Protein AF-A0AAV3ZWP9-F1 (afdb_monomer_lite)

InterPro domains:
  IPR011042 Six-bladed beta-propeller, TolB-like [G3DSA:2.120.10.30] (3-106)

Secondary structure (DSSP, 8-state):
----TTSTT--HHHH--EEEEEE-TTSPEEEEETTTEEEEE-TTT--EEEEEETTS-BTTB--SEEEEEEE-TTS-EEEEEEESS--GGGHHHHHHT-----EEEE-

Foldseek 3Di:
DDDDPPPPPADCLNRWDWQDWDADPVRWIWTQTQNAGTWTARPPPRDIDHPDGQQDDDPNAGAQGFHDWDADPVRKIKIWGQDRPDHPVPVVVSVVVPDPCTDIDTD

Radius of gyration: 14.34 Å; chains: 1; bounding box: 29×36×40 Å

Organism: NCBI:txid259542

pLDDT: mean 83.18, std 15.21, range [38.56, 96.81]

Sequence (107 aa):
LKCVIFVPEASMAQCGYLTSIRIDSNGLLLVLDAYRGLFRVNPTTGATELLWQASTPVNGRVSKYLNGMAIAPDGNIYLSDSSDNFDVVNDIYIIMEGRPSGRYTRN

Structure (mmCIF, N/CA/C/O backbone):
data_AF-A0AAV3ZWP9-F1
#
_entry.id   AF-A0AAV3ZWP9-F1
#
loop_
_atom_site.group_PDB
_atom_site.id
_atom_site.type_symbol
_atom_site.label_atom_id
_atom_site.label_alt_id
_atom_site.label_comp_id
_atom_site.label_asym_id
_atom_site.label_entity_id
_atom_site.label_seq_id
_atom_site.pdbx_PDB_ins_code
_atom_site.Cartn_x
_atom_site.Cartn_y
_atom_site.Cartn_z
_atom_site.occupancy
_atom_site.B_iso_or_equiv
_atom_site.auth_seq_id
_atom_site.auth_comp_id
_atom_site.auth_asym_id
_atom_site.auth_atom_id
_atom_site.pdbx_PDB_model_num
ATOM 1 N N . LEU A 1 1 ? 2.189 8.537 10.310 1.00 53.19 1 LEU A N 1
ATOM 2 C CA . LEU A 1 1 ? 1.440 9.374 9.336 1.00 53.19 1 LEU A CA 1
ATOM 3 C C . LEU A 1 1 ? 1.513 10.890 9.604 1.00 53.19 1 LEU A C 1
ATOM 5 O O . LEU A 1 1 ? 0.821 11.642 8.936 1.00 53.19 1 LEU A O 1
ATOM 9 N N . LYS A 1 2 ? 2.365 11.390 10.515 1.00 51.66 2 LYS A N 1
ATOM 10 C CA . LYS A 1 2 ? 2.587 12.838 10.679 1.00 51.66 2 LYS A CA 1
ATOM 11 C C . LYS A 1 2 ? 3.786 13.263 9.834 1.00 51.66 2 LYS A C 1
ATOM 13 O O . LYS A 1 2 ? 4.915 13.148 10.292 1.00 51.66 2 LYS A O 1
ATOM 18 N N . CYS A 1 3 ? 3.551 13.689 8.601 1.00 58.59 3 CYS A N 1
ATOM 19 C CA . CYS A 1 3 ? 4.564 14.371 7.805 1.00 58.59 3 CYS A CA 1
ATOM 20 C C . CYS A 1 3 ? 3.882 15.478 7.011 1.00 58.59 3 CYS A C 1
ATOM 22 O O . CYS A 1 3 ? 2.853 15.243 6.382 1.00 58.59 3 CYS A O 1
ATOM 24 N N . VAL A 1 4 ? 4.416 16.691 7.107 1.00 51.66 4 VAL A N 1
ATOM 25 C CA . VAL A 1 4 ? 3.892 17.869 6.419 1.00 51.66 4 VAL A CA 1
ATOM 26 C C . VAL A 1 4 ? 4.857 18.166 5.277 1.00 51.66 4 VAL A C 1
ATOM 28 O O . VAL A 1 4 ? 6.022 18.455 5.524 1.00 51.66 4 VAL A O 1
ATOM 31 N N . ILE A 1 5 ? 4.376 18.090 4.034 1.00 51.59 5 ILE A N 1
ATOM 32 C CA . ILE A 1 5 ? 5.185 18.254 2.805 1.00 51.59 5 ILE A CA 1
ATOM 33 C C . ILE A 1 5 ? 5.718 19.700 2.644 1.00 51.59 5 ILE A C 1
ATOM 35 O O . ILE A 1 5 ? 6.560 19.971 1.800 1.00 51.59 5 ILE A O 1
ATOM 39 N N . PHE A 1 6 ? 5.305 20.637 3.506 1.00 48.66 6 PHE A N 1
ATOM 40 C CA . PHE A 1 6 ? 5.857 21.999 3.561 1.00 48.66 6 PHE A CA 1
ATOM 41 C C . PHE A 1 6 ? 7.247 22.100 4.214 1.00 48.66 6 PHE A C 1
ATOM 43 O O . PHE A 1 6 ? 7.774 23.204 4.342 1.00 48.66 6 PHE A O 1
ATOM 50 N N . VAL A 1 7 ? 7.854 20.986 4.637 1.00 56.59 7 VAL A N 1
ATOM 51 C CA . VAL A 1 7 ? 9.261 20.980 5.057 1.00 56.59 7 VAL A CA 1
ATOM 52 C C . VAL A 1 7 ? 10.134 20.923 3.794 1.00 56.59 7 VAL A C 1
ATOM 54 O O . VAL A 1 7 ? 10.040 19.937 3.066 1.00 56.59 7 VAL A O 1
ATOM 57 N N . PRO A 1 8 ? 10.991 21.928 3.523 1.00 58.25 8 PRO A N 1
ATOM 58 C CA . PRO A 1 8 ? 11.731 22.053 2.258 1.00 58.25 8 PRO A CA 1
ATOM 59 C C . PRO A 1 8 ? 12.709 20.901 1.956 1.00 58.25 8 PRO A C 1
ATOM 61 O O . PRO A 1 8 ? 13.193 20.797 0.834 1.00 58.25 8 PRO A O 1
ATOM 64 N N . GLU A 1 9 ? 12.970 20.018 2.922 1.00 60.62 9 GLU A N 1
ATOM 65 C CA . GLU A 1 9 ? 13.822 18.828 2.770 1.00 60.62 9 GLU A CA 1
ATOM 66 C C . GLU A 1 9 ? 13.037 17.502 2.725 1.00 60.62 9 GLU A C 1
ATOM 68 O O . GLU A 1 9 ? 13.629 16.440 2.539 1.00 60.62 9 GLU A O 1
ATOM 73 N N . ALA A 1 10 ? 11.711 17.518 2.903 1.00 64.62 10 ALA A N 1
ATOM 74 C CA . ALA A 1 10 ? 10.927 16.292 3.014 1.00 64.62 10 ALA A CA 1
ATOM 75 C C . ALA A 1 10 ? 10.464 15.777 1.642 1.00 64.62 10 ALA A C 1
ATOM 77 O O . ALA A 1 10 ? 9.609 16.370 0.986 1.00 64.62 10 ALA A O 1
ATOM 78 N N . SER A 1 11 ? 10.998 14.627 1.224 1.00 75.88 11 SER A N 1
ATOM 79 C CA . SER A 1 11 ? 10.565 13.940 -0.001 1.00 75.88 11 SER A CA 1
ATOM 80 C C . SER A 1 11 ? 9.308 13.089 0.220 1.00 75.88 11 SER A C 1
ATOM 82 O O . SER A 1 11 ? 9.015 12.660 1.339 1.00 75.88 11 SER A O 1
ATOM 84 N N . MET A 1 12 ? 8.580 12.764 -0.854 1.00 77.88 12 MET A N 1
ATOM 85 C CA . MET A 1 12 ? 7.423 11.856 -0.786 1.00 77.88 12 MET A CA 1
ATOM 86 C C . MET A 1 12 ? 7.811 10.468 -0.260 1.00 77.88 12 MET A C 1
ATOM 88 O O . MET A 1 12 ? 7.068 9.886 0.523 1.00 77.88 12 MET A O 1
ATOM 92 N N . ALA A 1 13 ? 9.012 9.981 -0.583 1.00 78.44 13 ALA A N 1
ATOM 93 C CA . ALA A 1 13 ? 9.548 8.747 -0.010 1.00 78.44 13 ALA A CA 1
ATOM 94 C C . ALA A 1 13 ? 9.724 8.839 1.517 1.00 78.44 13 ALA A C 1
ATOM 96 O O . ALA A 1 13 ? 9.479 7.880 2.250 1.00 78.44 13 ALA A O 1
ATOM 97 N N . GLN A 1 14 ? 10.116 10.013 2.015 1.00 82.25 14 GLN A N 1
ATOM 98 C CA . GLN A 1 14 ? 10.362 10.242 3.434 1.00 82.25 14 GLN A CA 1
ATOM 99 C C . GLN A 1 14 ? 9.083 10.527 4.216 1.00 82.25 14 GLN A C 1
ATOM 101 O O . GLN A 1 14 ? 8.986 10.105 5.365 1.00 82.25 14 GLN A O 1
ATOM 106 N N . CYS A 1 15 ? 8.098 11.195 3.614 1.00 83.94 15 CYS A N 1
ATOM 107 C CA . CYS A 1 15 ? 6.808 11.490 4.234 1.00 83.94 15 CYS A CA 1
ATOM 108 C C . CYS A 1 15 ? 5.770 10.378 4.075 1.00 83.94 15 CYS A C 1
ATOM 110 O O . CYS A 1 15 ? 4.908 10.228 4.952 1.00 83.94 15 CYS A O 1
ATOM 112 N N . GLY A 1 16 ? 5.899 9.569 3.029 1.00 86.81 16 GLY A N 1
ATOM 113 C CA . GLY A 1 16 ? 4.871 8.653 2.567 1.00 86.81 16 GLY A CA 1
ATOM 114 C C . GLY A 1 16 ? 3.976 9.281 1.499 1.00 86.81 16 GLY A C 1
ATOM 115 O O . GLY A 1 16 ? 3.849 10.505 1.406 1.00 86.81 16 GLY A O 1
ATOM 116 N N . TYR A 1 17 ? 3.340 8.428 0.703 1.00 90.62 17 TYR A N 1
ATOM 117 C CA . TYR A 1 17 ? 2.368 8.826 -0.311 1.00 90.62 17 TYR A CA 1
ATOM 118 C C . TYR A 1 17 ? 1.185 7.863 -0.293 1.00 90.62 17 TYR A C 1
ATOM 120 O O . TYR A 1 17 ? 1.324 6.692 -0.643 1.00 90.62 17 TYR A O 1
ATOM 128 N N . LEU A 1 18 ? 0.030 8.362 0.150 1.00 92.38 18 LEU A N 1
ATOM 129 C CA . LEU A 1 18 ? -1.209 7.594 0.211 1.00 92.38 18 LEU A CA 1
ATOM 130 C C . LEU A 1 18 ? -1.708 7.302 -1.204 1.00 92.38 18 LEU A C 1
ATOM 132 O O . LEU A 1 18 ? -2.035 8.234 -1.936 1.00 92.38 18 LEU A O 1
ATOM 136 N N . THR A 1 19 ? -1.844 6.024 -1.545 1.00 93.50 19 THR A N 1
ATOM 137 C CA . THR A 1 19 ? -2.374 5.603 -2.849 1.00 93.50 19 THR A CA 1
ATOM 138 C C . THR A 1 19 ? -3.739 4.941 -2.755 1.00 93.50 19 THR A C 1
ATOM 140 O O . THR A 1 19 ? -4.568 5.099 -3.648 1.00 93.50 19 THR A O 1
ATOM 143 N N . SER A 1 20 ? -4.035 4.251 -1.650 1.00 94.75 20 SER A N 1
ATOM 144 C CA . SER A 1 20 ? -5.344 3.629 -1.446 1.00 94.75 20 SER A CA 1
ATOM 145 C C . SER A 1 20 ? -5.749 3.592 0.023 1.00 94.75 20 SER A C 1
ATOM 147 O O . SER A 1 20 ? -4.913 3.453 0.914 1.00 94.75 20 SER A O 1
ATOM 149 N N . ILE A 1 21 ? -7.056 3.681 0.273 1.00 95.94 21 ILE A N 1
ATOM 150 C CA . ILE A 1 21 ? -7.664 3.519 1.595 1.00 95.94 21 ILE A CA 1
ATOM 151 C C . ILE A 1 21 ? -8.941 2.680 1.499 1.00 95.94 21 ILE A C 1
ATOM 153 O O . ILE A 1 21 ? -9.749 2.873 0.587 1.00 95.94 21 ILE A O 1
ATOM 157 N N . ARG A 1 22 ? -9.128 1.732 2.419 1.00 95.38 22 ARG A N 1
ATOM 158 C CA . ARG A 1 22 ? -10.330 0.889 2.540 1.00 95.38 22 ARG A CA 1
ATOM 159 C C . ARG A 1 22 ? -10.693 0.697 4.009 1.00 95.38 22 ARG A C 1
ATOM 161 O O . ARG A 1 22 ? -9.852 0.894 4.876 1.00 95.38 22 ARG A O 1
ATOM 168 N N . ILE A 1 23 ? -11.930 0.299 4.278 1.00 94.25 23 ILE A N 1
ATOM 169 C CA . ILE A 1 23 ? -12.380 -0.095 5.617 1.00 94.25 23 ILE A CA 1
ATOM 170 C C . ILE A 1 23 ? -12.391 -1.625 5.666 1.00 94.25 23 ILE A C 1
ATOM 172 O O . ILE A 1 23 ? -12.893 -2.257 4.735 1.00 94.25 23 ILE A O 1
ATOM 176 N N . ASP A 1 24 ? -11.800 -2.213 6.705 1.00 89.75 24 ASP A N 1
ATOM 177 C CA . ASP A 1 24 ? -11.867 -3.654 6.951 1.00 89.75 24 ASP A CA 1
ATOM 178 C C . ASP A 1 24 ? -13.168 -4.054 7.669 1.00 89.75 24 ASP A C 1
ATOM 180 O O . ASP A 1 24 ? -13.966 -3.212 8.085 1.00 89.75 24 ASP A O 1
ATOM 184 N N . SER A 1 25 ? -13.407 -5.357 7.821 1.00 89.75 25 SER A N 1
ATOM 185 C CA . SER A 1 25 ? -14.621 -5.872 8.469 1.00 89.75 25 SER A CA 1
ATOM 186 C C . SER A 1 25 ? -14.767 -5.473 9.943 1.00 89.75 25 SER A C 1
ATOM 188 O O . SER A 1 25 ? -15.871 -5.548 10.478 1.00 89.75 25 SER A O 1
ATOM 190 N N . ASN A 1 26 ? -13.690 -5.024 10.593 1.00 90.88 26 ASN A N 1
ATOM 191 C CA . ASN A 1 26 ? -13.686 -4.560 11.980 1.00 90.88 26 ASN A CA 1
ATOM 192 C C . ASN A 1 26 ? -13.873 -3.036 12.087 1.00 90.88 26 ASN A C 1
ATOM 194 O O . ASN A 1 26 ? -13.815 -2.486 13.188 1.00 90.88 26 ASN A O 1
ATOM 198 N N . GLY A 1 27 ? -14.078 -2.338 10.964 1.00 92.50 27 GLY A N 1
ATOM 199 C CA . GLY A 1 27 ? -14.219 -0.882 10.925 1.00 92.50 27 GLY A CA 1
ATOM 200 C C . GLY A 1 27 ? -12.893 -0.124 11.040 1.00 92.50 27 GLY A C 1
ATOM 201 O O . GLY A 1 27 ? -12.902 1.090 11.253 1.00 92.50 27 GLY A O 1
ATOM 202 N N . LEU A 1 28 ? -11.752 -0.809 10.909 1.00 95.69 28 LEU A N 1
ATOM 203 C CA . LEU A 1 28 ? -10.432 -0.182 10.881 1.00 95.69 28 LEU A CA 1
ATOM 204 C C . LEU A 1 28 ? -10.066 0.205 9.445 1.00 95.69 28 LEU A C 1
ATOM 206 O O . LEU A 1 28 ? -10.583 -0.342 8.472 1.00 95.69 28 LEU A O 1
ATOM 210 N N . LEU A 1 29 ? -9.169 1.175 9.301 1.00 96.38 29 LEU A N 1
ATOM 211 C CA . LEU A 1 29 ? -8.714 1.648 7.999 1.00 96.38 29 LEU A CA 1
ATOM 212 C C . LEU A 1 29 ? -7.521 0.820 7.534 1.00 96.38 29 LEU A C 1
ATOM 214 O O . LEU A 1 29 ? -6.503 0.764 8.214 1.00 96.38 29 LEU A O 1
ATOM 218 N N . LEU A 1 30 ? -7.607 0.240 6.347 1.00 96.81 30 LEU A N 1
ATOM 219 C CA . LEU A 1 30 ? -6.462 -0.278 5.613 1.00 96.81 30 LEU A CA 1
ATOM 220 C C . LEU A 1 30 ? -5.932 0.826 4.704 1.00 96.81 30 LEU A C 1
ATOM 222 O O . LEU A 1 30 ? -6.658 1.343 3.856 1.00 96.81 30 LEU A O 1
ATOM 226 N N . VAL A 1 31 ? -4.675 1.197 4.902 1.00 96.56 31 VAL A N 1
ATOM 227 C CA . VAL A 1 31 ? -4.027 2.359 4.295 1.00 96.56 31 VAL A CA 1
ATOM 228 C C . VAL A 1 31 ? -2.801 1.886 3.526 1.00 96.56 31 VAL A C 1
ATOM 230 O O . VAL A 1 31 ? -1.865 1.363 4.126 1.00 96.56 31 VAL A O 1
ATOM 233 N N . LEU A 1 32 ? -2.803 2.072 2.209 1.00 96.38 32 LEU A N 1
ATOM 234 C CA . LEU A 1 32 ? -1.673 1.750 1.346 1.00 96.38 32 LEU A CA 1
ATOM 235 C C . LEU A 1 32 ? -0.839 3.003 1.084 1.00 96.38 32 LEU A C 1
ATOM 237 O O . LEU A 1 32 ? -1.337 4.001 0.558 1.00 96.38 32 LEU A O 1
ATOM 241 N N . ASP A 1 33 ? 0.435 2.917 1.436 1.00 94.69 33 ASP A N 1
ATOM 242 C CA . ASP A 1 33 ? 1.454 3.913 1.150 1.00 94.69 33 ASP A CA 1
ATOM 243 C C . ASP A 1 33 ? 2.408 3.381 0.074 1.00 94.69 33 ASP A C 1
ATOM 245 O O . ASP A 1 33 ? 2.957 2.285 0.227 1.00 94.69 33 ASP A O 1
ATOM 249 N N . ALA A 1 34 ? 2.634 4.160 -0.986 1.00 92.38 34 ALA A N 1
ATOM 250 C CA . ALA A 1 34 ? 3.467 3.768 -2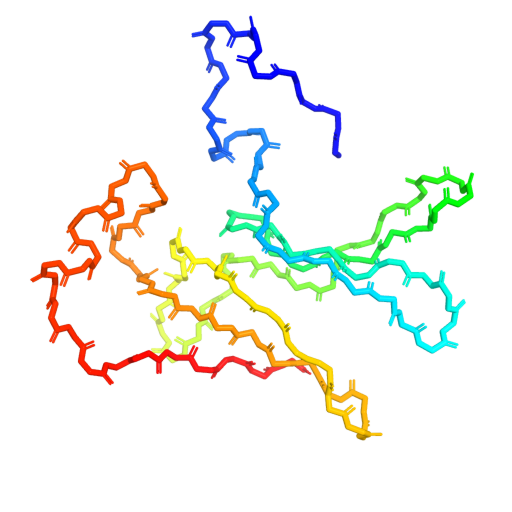.125 1.00 92.38 34 ALA A CA 1
ATOM 251 C C . ALA A 1 34 ? 4.882 3.318 -1.736 1.00 92.38 34 ALA A C 1
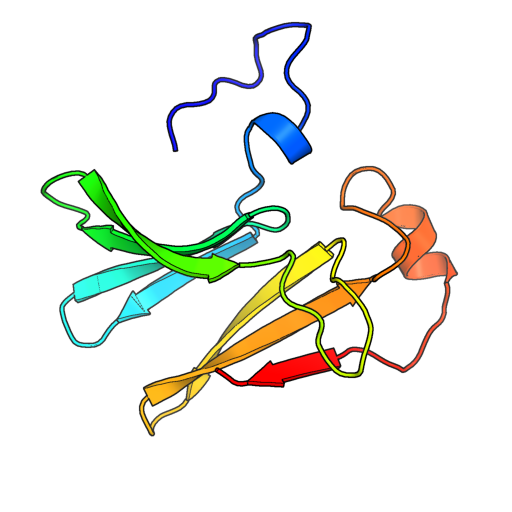ATOM 253 O O . ALA A 1 34 ? 5.442 2.440 -2.391 1.00 92.38 34 ALA A O 1
ATOM 254 N N . TYR A 1 35 ? 5.449 3.920 -0.687 1.00 91.44 35 TYR A N 1
ATOM 255 C CA . TYR A 1 35 ? 6.845 3.749 -0.286 1.00 91.44 35 TYR A CA 1
ATOM 256 C C . TYR A 1 35 ? 7.009 2.909 0.975 1.00 91.44 35 TYR A C 1
ATOM 258 O O . TYR A 1 35 ? 8.076 2.344 1.210 1.00 91.44 35 TYR A O 1
ATOM 266 N N . ARG A 1 36 ? 5.980 2.862 1.822 1.00 93.12 36 ARG A N 1
ATOM 267 C CA . ARG A 1 36 ? 6.058 2.229 3.144 1.00 93.12 36 ARG A CA 1
ATOM 268 C C . ARG A 1 36 ? 5.271 0.928 3.239 1.00 93.12 36 ARG A C 1
ATOM 270 O O . ARG A 1 36 ? 5.629 0.082 4.054 1.00 93.12 36 ARG A O 1
ATOM 277 N N . GLY A 1 37 ? 4.268 0.731 2.386 1.00 94.31 37 GLY A N 1
ATOM 278 C CA . GLY A 1 37 ? 3.475 -0.493 2.331 1.00 94.31 37 GLY A CA 1
ATOM 279 C C . GLY A 1 37 ? 2.090 -0.342 2.953 1.00 94.31 37 GLY A C 1
ATOM 280 O O . GLY A 1 37 ? 1.496 0.735 2.934 1.00 94.31 37 GLY A O 1
ATOM 281 N N . LEU A 1 38 ? 1.549 -1.448 3.456 1.00 96.31 38 LEU A N 1
ATOM 282 C CA . LEU A 1 38 ? 0.175 -1.548 3.931 1.00 96.31 38 LEU A CA 1
ATOM 283 C C . LEU A 1 38 ? 0.106 -1.413 5.450 1.00 96.31 38 LEU A C 1
ATOM 285 O O . LEU A 1 38 ? 0.723 -2.184 6.185 1.00 96.31 38 LEU A O 1
ATOM 289 N N . PHE A 1 39 ? -0.727 -0.491 5.911 1.00 96.62 39 PHE A N 1
ATOM 290 C CA . PHE A 1 39 ? -1.002 -0.252 7.318 1.00 96.62 39 PHE A CA 1
ATOM 291 C C . PHE A 1 39 ? -2.457 -0.548 7.654 1.00 96.62 39 PHE A C 1
ATOM 293 O O . PHE A 1 39 ? -3.350 -0.343 6.835 1.00 96.62 39 PHE A O 1
ATOM 300 N N . ARG A 1 40 ? -2.697 -0.940 8.901 1.00 96.12 40 ARG A N 1
ATOM 301 C CA . ARG A 1 40 ? -4.000 -0.878 9.552 1.00 96.12 40 ARG A CA 1
ATOM 302 C C . ARG A 1 40 ? -4.003 0.290 10.529 1.00 96.12 40 ARG A C 1
ATOM 304 O O . ARG A 1 40 ? -3.070 0.456 11.308 1.00 96.12 40 ARG A O 1
ATOM 311 N N . VAL A 1 41 ? -5.035 1.118 10.486 1.00 96.56 41 VAL A N 1
ATOM 312 C CA . VAL A 1 41 ? -5.144 2.340 11.279 1.00 96.56 41 VAL A CA 1
ATOM 313 C C . VAL A 1 41 ? -6.491 2.371 11.979 1.00 96.56 41 VAL A C 1
ATOM 315 O O . VAL A 1 41 ? -7.537 2.232 11.351 1.00 96.56 41 VAL A O 1
ATOM 318 N N . ASN A 1 42 ? -6.475 2.582 13.290 1.00 95.94 42 ASN A N 1
ATOM 319 C CA . ASN A 1 42 ? -7.685 2.839 14.051 1.00 95.94 42 ASN A CA 1
ATOM 320 C C . ASN A 1 42 ? -8.107 4.305 13.850 1.00 95.94 42 ASN A C 1
ATOM 322 O O . ASN A 1 42 ? -7.362 5.199 14.260 1.00 95.94 42 ASN A O 1
ATOM 326 N N . PRO A 1 43 ? -9.278 4.582 13.246 1.00 92.50 43 PRO A N 1
ATOM 327 C CA . PRO A 1 43 ? -9.701 5.952 12.957 1.00 92.50 43 PRO A CA 1
ATOM 328 C C . PRO A 1 43 ? -10.023 6.766 14.219 1.00 92.50 43 PRO A C 1
ATOM 330 O O . PRO A 1 43 ? -9.943 7.990 14.185 1.00 92.50 43 PRO A O 1
ATOM 333 N N . THR A 1 44 ? -10.357 6.106 15.331 1.00 94.62 44 THR A N 1
ATOM 334 C CA . THR A 1 44 ? -10.722 6.757 16.597 1.00 94.62 44 THR A CA 1
ATOM 335 C C . THR A 1 44 ? -9.492 7.111 17.426 1.00 94.62 44 THR A C 1
ATOM 337 O O . THR A 1 44 ? -9.400 8.210 17.963 1.00 94.62 44 THR A O 1
ATOM 340 N N . THR A 1 45 ? -8.540 6.183 17.553 1.00 95.44 45 THR A N 1
ATOM 341 C CA . THR A 1 45 ? -7.356 6.367 18.413 1.00 95.44 45 THR A CA 1
ATOM 342 C C . THR A 1 45 ? -6.128 6.858 17.651 1.00 95.44 45 THR A C 1
ATOM 344 O O . THR A 1 45 ? -5.168 7.321 18.263 1.00 95.44 45 THR A O 1
ATOM 347 N N . GLY A 1 46 ? -6.124 6.730 16.323 1.00 91.94 46 GLY A N 1
ATOM 348 C CA . GLY A 1 46 ? -4.952 6.975 15.487 1.00 91.94 46 GLY A CA 1
ATOM 349 C C . GLY A 1 46 ? -3.859 5.910 15.621 1.00 91.94 46 GLY A C 1
ATOM 350 O O . GLY A 1 46 ? -2.771 6.106 15.082 1.00 91.94 46 GLY A O 1
ATOM 351 N N . ALA A 1 47 ? -4.113 4.801 16.329 1.00 94.88 47 ALA A N 1
ATOM 352 C CA . ALA A 1 47 ? -3.161 3.699 16.438 1.00 94.88 47 ALA A CA 1
ATOM 353 C C . ALA A 1 47 ? -2.898 3.085 15.057 1.00 94.88 47 ALA A C 1
ATOM 355 O O . ALA A 1 47 ? -3.839 2.813 14.312 1.00 94.88 47 ALA A O 1
ATOM 356 N N . THR A 1 48 ? -1.626 2.867 14.724 1.00 94.50 48 THR A N 1
ATOM 357 C CA . THR A 1 48 ? -1.199 2.360 13.415 1.00 94.50 48 THR A CA 1
ATOM 358 C C . THR A 1 48 ? -0.385 1.083 13.561 1.00 94.50 48 THR A C 1
ATOM 360 O O . THR A 1 48 ? 0.598 1.064 14.298 1.00 94.50 48 THR A O 1
ATOM 363 N N . GLU A 1 49 ? -0.745 0.060 12.800 1.00 95.81 49 GLU A N 1
ATOM 364 C CA . GLU A 1 49 ? -0.062 -1.224 12.685 1.00 95.81 49 GLU A CA 1
ATO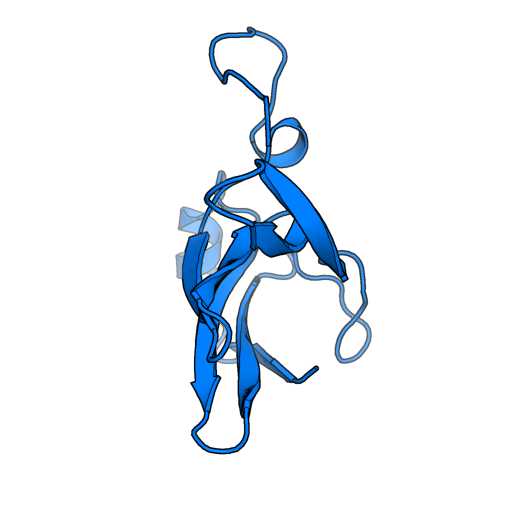M 365 C C . GLU A 1 49 ? 0.426 -1.397 11.241 1.00 95.81 49 GLU A C 1
ATOM 367 O O . GLU A 1 49 ? -0.302 -1.101 10.297 1.00 95.81 49 GLU A O 1
ATOM 372 N N . LEU A 1 50 ? 1.660 -1.860 11.049 1.00 95.50 50 LEU A N 1
ATOM 373 C CA . LEU A 1 50 ? 2.204 -2.178 9.728 1.00 95.50 50 LEU A CA 1
ATOM 374 C C . LEU A 1 50 ? 1.915 -3.648 9.414 1.00 95.50 50 LEU A C 1
ATOM 376 O O . LEU A 1 50 ? 2.431 -4.526 10.098 1.00 95.50 50 LEU A O 1
ATOM 380 N N . LEU A 1 51 ? 1.111 -3.907 8.383 1.00 95.19 51 LEU A N 1
ATOM 381 C CA . LEU A 1 51 ? 0.734 -5.262 7.970 1.00 95.19 51 LEU A CA 1
ATOM 382 C C . LEU A 1 51 ? 1.681 -5.838 6.917 1.00 95.19 51 LEU A C 1
ATOM 384 O O . LEU A 1 51 ? 1.900 -7.046 6.876 1.00 95.19 51 LEU A O 1
ATOM 388 N N . TRP A 1 52 ? 2.211 -4.985 6.038 1.00 94.81 52 TRP A N 1
ATOM 389 C CA . TRP A 1 52 ? 3.110 -5.408 4.967 1.00 94.81 52 TRP A CA 1
ATOM 390 C C . TRP A 1 52 ? 4.051 -4.277 4.554 1.00 94.81 52 TRP A C 1
ATOM 392 O O . TRP A 1 52 ? 3.609 -3.141 4.397 1.00 94.81 52 TRP A O 1
ATOM 402 N N . GLN A 1 53 ? 5.338 -4.577 4.367 1.00 94.88 53 GLN A N 1
ATOM 403 C CA . GLN A 1 53 ? 6.359 -3.583 4.025 1.00 94.88 53 GLN A CA 1
ATOM 404 C C . GLN A 1 53 ? 6.571 -3.501 2.515 1.00 94.88 53 GLN A C 1
ATOM 406 O O . GLN A 1 53 ? 6.805 -4.516 1.870 1.00 94.88 53 GLN A O 1
ATOM 411 N N . ALA A 1 54 ? 6.609 -2.287 1.957 1.00 92.12 54 ALA A N 1
ATOM 412 C CA . ALA A 1 54 ? 6.907 -2.093 0.531 1.00 92.12 54 ALA A CA 1
ATOM 413 C C . ALA A 1 54 ? 8.298 -2.613 0.116 1.00 92.12 54 ALA A C 1
ATOM 415 O O . ALA A 1 54 ? 8.512 -2.968 -1.041 1.00 92.12 54 ALA A O 1
ATOM 416 N N . SER A 1 55 ? 9.239 -2.683 1.065 1.00 93.12 55 SER A N 1
ATOM 417 C CA . SER A 1 55 ? 10.580 -3.238 0.865 1.00 93.12 55 SER A CA 1
ATOM 418 C C . SER A 1 55 ? 10.602 -4.766 0.749 1.00 93.12 55 SER A C 1
ATOM 420 O O . SER A 1 55 ? 11.637 -5.321 0.380 1.00 93.12 55 SER A O 1
ATOM 422 N N . THR A 1 56 ? 9.499 -5.457 1.061 1.00 93.50 56 THR A N 1
ATOM 423 C CA . THR A 1 56 ? 9.402 -6.912 0.946 1.00 93.50 56 THR A CA 1
ATOM 424 C C . THR A 1 56 ? 9.448 -7.321 -0.531 1.00 93.50 56 THR A C 1
ATOM 426 O O . THR A 1 56 ? 8.558 -6.943 -1.296 1.00 93.50 56 THR A O 1
ATOM 429 N N . PRO A 1 57 ? 10.456 -8.106 -0.965 1.00 91.94 57 PRO A N 1
ATOM 430 C CA . PRO A 1 57 ? 10.558 -8.504 -2.360 1.00 91.94 57 PRO A CA 1
ATOM 431 C C . PRO A 1 57 ? 9.428 -9.451 -2.767 1.00 91.94 57 PRO A C 1
ATOM 433 O O . PRO A 1 57 ? 9.170 -10.446 -2.090 1.00 91.94 57 PRO A O 1
ATOM 436 N N . VAL A 1 58 ? 8.824 -9.205 -3.928 1.00 88.62 58 VAL A N 1
ATOM 437 C CA . VAL A 1 58 ? 7.874 -10.120 -4.572 1.00 88.62 58 VAL A CA 1
ATOM 438 C C . VAL A 1 58 ? 8.463 -10.578 -5.896 1.00 88.62 58 VAL A C 1
ATOM 440 O O . VAL A 1 58 ? 8.848 -9.767 -6.738 1.00 88.62 58 VAL A O 1
ATOM 443 N N . ASN A 1 59 ? 8.589 -11.897 -6.066 1.00 88.38 59 ASN A N 1
ATOM 444 C CA . ASN A 1 59 ? 9.301 -12.510 -7.194 1.00 88.38 59 ASN A CA 1
ATOM 445 C C . ASN A 1 59 ? 10.725 -11.945 -7.375 1.00 88.38 59 ASN A C 1
ATOM 447 O O . ASN A 1 59 ? 11.172 -11.677 -8.489 1.00 88.38 59 ASN A O 1
ATOM 451 N N . GLY A 1 60 ? 11.425 -11.729 -6.254 1.00 91.50 60 GLY A N 1
ATOM 452 C CA . GLY A 1 60 ? 12.809 -11.252 -6.227 1.00 91.50 60 GLY A CA 1
ATOM 453 C C . GLY A 1 60 ? 12.992 -9.756 -6.489 1.00 91.50 60 GLY A C 1
ATOM 454 O O . GLY A 1 60 ? 14.126 -9.322 -6.668 1.00 91.50 60 GLY A O 1
ATOM 455 N N . ARG A 1 61 ? 11.917 -8.957 -6.521 1.00 89.94 61 ARG A N 1
ATOM 456 C CA . ARG A 1 61 ? 12.009 -7.516 -6.790 1.00 89.94 61 ARG A CA 1
ATOM 457 C C . ARG A 1 61 ? 11.244 -6.691 -5.767 1.00 89.94 61 ARG A C 1
ATOM 459 O O . ARG A 1 61 ? 10.192 -7.109 -5.295 1.00 89.94 61 ARG A O 1
ATOM 466 N N . VAL A 1 62 ? 11.786 -5.522 -5.447 1.00 92.12 62 VAL A N 1
ATOM 467 C CA . VAL A 1 62 ? 11.208 -4.579 -4.486 1.00 92.12 62 VAL A CA 1
ATOM 468 C C . VAL A 1 62 ? 10.385 -3.542 -5.241 1.00 92.12 62 VAL A C 1
ATOM 470 O O . VAL A 1 62 ? 10.885 -2.942 -6.190 1.00 92.12 62 VAL A O 1
ATOM 473 N N . SER A 1 63 ? 9.147 -3.327 -4.804 1.00 90.69 63 SER A N 1
ATOM 474 C CA . SER A 1 63 ? 8.261 -2.318 -5.385 1.00 90.69 63 SER A CA 1
ATOM 475 C C . SER A 1 63 ? 8.808 -0.909 -5.140 1.00 90.69 63 SER A C 1
ATOM 477 O O . SER A 1 63 ? 9.257 -0.581 -4.039 1.00 90.69 63 SER A O 1
ATOM 479 N N . LYS A 1 64 ? 8.726 -0.052 -6.157 1.00 90.38 64 LYS A N 1
ATOM 480 C CA . LYS A 1 64 ? 8.974 1.395 -6.065 1.00 90.38 64 LYS A CA 1
ATOM 481 C C . LYS A 1 64 ? 7.684 2.206 -6.097 1.00 90.38 64 LYS A C 1
ATOM 483 O O . LYS A 1 64 ? 7.700 3.350 -5.647 1.00 90.38 64 LYS A O 1
ATOM 488 N N . TYR A 1 65 ? 6.580 1.616 -6.560 1.00 90.88 65 TYR A N 1
ATOM 489 C CA . TYR A 1 65 ? 5.294 2.296 -6.604 1.00 90.88 65 TYR A CA 1
ATOM 490 C C . TYR A 1 65 ? 4.100 1.347 -6.424 1.00 90.88 65 TYR A C 1
ATOM 492 O O . TYR A 1 65 ? 3.532 0.828 -7.387 1.00 90.88 65 TYR A O 1
ATOM 500 N N . LEU A 1 66 ? 3.659 1.184 -5.171 1.00 91.25 66 LEU A N 1
ATOM 501 C CA . LEU A 1 66 ? 2.385 0.524 -4.866 1.00 91.25 66 LEU A CA 1
ATOM 502 C C . LEU A 1 66 ? 1.229 1.483 -5.143 1.00 91.25 66 LEU A C 1
ATOM 504 O O . LEU A 1 66 ? 1.086 2.508 -4.477 1.00 91.25 66 LEU A O 1
ATOM 508 N N . ASN A 1 67 ? 0.384 1.137 -6.103 1.00 90.69 67 ASN A N 1
ATOM 509 C CA . ASN A 1 67 ? -0.600 2.058 -6.660 1.00 90.69 67 ASN A CA 1
ATOM 510 C C . ASN A 1 67 ? -2.016 1.856 -6.110 1.00 90.69 67 ASN A C 1
ATOM 512 O O . ASN A 1 67 ? -2.771 2.810 -5.968 1.00 90.69 67 ASN A O 1
ATOM 516 N N . GLY A 1 68 ? -2.390 0.623 -5.782 1.00 91.69 68 GLY A N 1
ATOM 517 C CA . GLY A 1 68 ? -3.785 0.294 -5.529 1.00 91.69 68 GLY A CA 1
ATOM 518 C C . GLY A 1 68 ? -3.957 -0.925 -4.646 1.00 91.69 68 GLY A C 1
ATOM 519 O O . GLY A 1 68 ? -3.047 -1.734 -4.477 1.00 91.69 68 GLY A O 1
ATOM 520 N N . MET A 1 69 ? -5.153 -1.036 -4.068 1.00 94.75 69 MET A N 1
ATOM 521 C CA . MET A 1 69 ? -5.537 -2.143 -3.197 1.00 94.75 69 MET A CA 1
ATOM 522 C C . MET A 1 69 ? -7.005 -2.524 -3.394 1.00 94.75 69 MET A C 1
ATOM 524 O O . MET A 1 69 ? -7.874 -1.649 -3.498 1.00 94.75 69 MET A O 1
ATOM 528 N N . ALA A 1 70 ? -7.275 -3.828 -3.358 1.00 93.44 70 ALA A N 1
ATOM 529 C CA . ALA A 1 70 ? -8.605 -4.417 -3.294 1.00 93.44 70 ALA A CA 1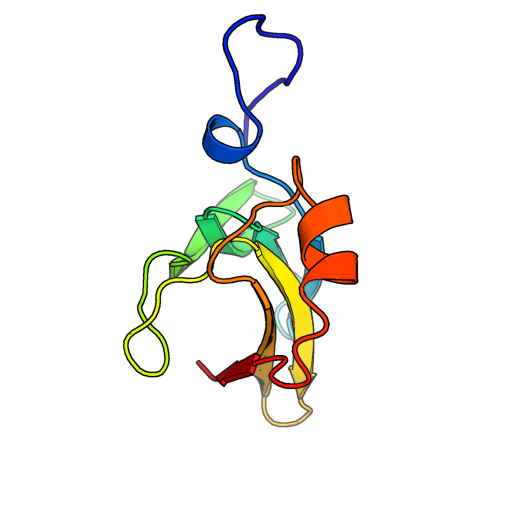
ATOM 530 C C . ALA A 1 70 ? -8.672 -5.483 -2.191 1.00 93.44 70 ALA A C 1
ATOM 532 O O . ALA A 1 70 ? -7.684 -6.158 -1.910 1.00 93.44 70 ALA A O 1
ATOM 533 N N . ILE A 1 71 ? -9.846 -5.626 -1.577 1.00 93.25 71 ILE A N 1
ATOM 534 C CA . ILE A 1 71 ? -10.132 -6.662 -0.580 1.00 93.25 71 ILE A CA 1
ATOM 535 C C . ILE A 1 71 ? -11.086 -7.649 -1.243 1.00 93.25 71 ILE A C 1
ATOM 537 O O . ILE A 1 71 ? -12.143 -7.244 -1.732 1.00 93.25 71 ILE A O 1
ATOM 541 N N . ALA A 1 72 ? -10.703 -8.918 -1.304 1.00 91.00 72 ALA A N 1
ATOM 542 C CA . ALA A 1 72 ? -11.560 -9.969 -1.828 1.00 91.00 72 ALA A CA 1
ATOM 543 C C . ALA A 1 72 ? -12.595 -10.425 -0.782 1.00 91.00 72 ALA A C 1
ATOM 545 O O . ALA A 1 72 ? -12.401 -10.212 0.417 1.00 91.00 72 ALA A O 1
ATOM 546 N N . PRO A 1 73 ? -13.695 -11.077 -1.207 1.00 89.81 73 PRO A N 1
ATOM 547 C CA . PRO A 1 73 ? -14.736 -11.551 -0.291 1.00 89.81 73 PRO A CA 1
ATOM 548 C C . PRO A 1 73 ? -14.252 -12.550 0.771 1.00 89.81 73 PRO A C 1
ATOM 550 O O . PRO A 1 73 ? -14.882 -12.682 1.815 1.00 89.81 73 PRO A O 1
ATOM 553 N N . ASP A 1 74 ? -13.146 -13.247 0.515 1.00 89.81 74 ASP A N 1
ATOM 554 C CA . ASP A 1 74 ? -12.503 -14.180 1.447 1.00 89.81 74 ASP A CA 1
ATOM 555 C C . ASP A 1 74 ? -11.564 -13.489 2.457 1.00 89.81 74 ASP A C 1
ATOM 557 O O . ASP A 1 74 ? -10.968 -14.153 3.302 1.00 89.81 74 ASP A O 1
ATOM 561 N N . GLY A 1 75 ? -11.438 -12.160 2.382 1.00 87.75 75 GLY A N 1
ATOM 562 C CA . GLY A 1 75 ? -10.581 -11.348 3.241 1.00 87.75 75 GLY A CA 1
ATOM 563 C C . GLY A 1 75 ? -9.151 -11.168 2.730 1.00 87.75 75 GLY A C 1
ATOM 564 O O . GLY A 1 75 ? -8.395 -10.420 3.350 1.00 87.75 75 GLY A O 1
ATOM 565 N N . ASN A 1 76 ? -8.771 -11.788 1.605 1.00 91.94 76 ASN A N 1
ATOM 566 C CA . ASN A 1 76 ? -7.446 -11.590 1.021 1.00 91.94 76 ASN A CA 1
ATOM 567 C C . ASN A 1 76 ? -7.287 -10.157 0.493 1.00 91.94 76 ASN A C 1
ATOM 569 O O . ASN A 1 76 ? -8.201 -9.587 -0.112 1.00 91.94 76 ASN A O 1
ATOM 573 N N . ILE A 1 77 ? -6.097 -9.588 0.682 1.00 93.31 77 ILE A N 1
ATOM 574 C CA . ILE A 1 77 ? -5.763 -8.242 0.214 1.00 93.31 77 ILE A CA 1
ATOM 575 C C . ILE A 1 77 ? -4.863 -8.356 -1.015 1.00 93.31 77 ILE A C 1
ATOM 577 O O . ILE A 1 77 ? -3.801 -8.976 -0.970 1.00 93.31 77 ILE A O 1
ATOM 581 N N . TYR A 1 78 ? -5.288 -7.725 -2.105 1.00 92.50 78 TYR A N 1
ATOM 582 C CA 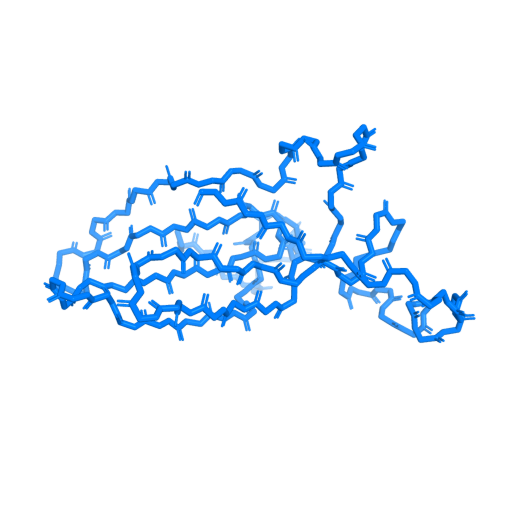. TYR A 1 78 ? -4.544 -7.652 -3.357 1.00 92.50 78 TYR A CA 1
ATOM 583 C C . TYR A 1 78 ? -3.999 -6.250 -3.538 1.00 92.50 78 TYR A C 1
ATOM 585 O O . TYR A 1 78 ? -4.767 -5.286 -3.505 1.00 92.50 78 TYR A O 1
ATOM 593 N N . LEU A 1 79 ? -2.692 -6.143 -3.765 1.00 93.12 79 LEU A N 1
ATOM 594 C CA . LEU A 1 79 ? -2.037 -4.876 -4.073 1.00 93.12 79 LEU A CA 1
ATOM 595 C C . LEU A 1 79 ? -1.614 -4.860 -5.540 1.00 93.12 79 LEU A C 1
ATOM 597 O O . LEU A 1 79 ? -1.164 -5.879 -6.066 1.00 93.12 79 LEU A O 1
ATOM 601 N N . SER A 1 80 ? -1.740 -3.704 -6.187 1.00 90.62 80 SER A N 1
ATOM 602 C CA . SER A 1 80 ? -1.170 -3.470 -7.512 1.00 90.62 80 SER A CA 1
ATOM 603 C C . SER A 1 80 ? 0.155 -2.724 -7.389 1.00 90.62 80 SER A C 1
ATOM 605 O O . SER A 1 80 ? 0.212 -1.633 -6.814 1.00 90.62 80 SER A O 1
ATOM 607 N N . ASP A 1 81 ? 1.202 -3.310 -7.955 1.00 89.31 81 ASP A N 1
ATOM 608 C CA . ASP A 1 81 ? 2.542 -2.735 -8.064 1.00 89.31 81 ASP A CA 1
ATOM 609 C C . ASP A 1 81 ? 2.765 -2.247 -9.501 1.00 89.31 81 ASP A C 1
ATOM 611 O O . ASP A 1 81 ? 2.742 -3.039 -10.454 1.00 89.31 81 ASP A O 1
ATOM 615 N N . SER A 1 82 ? 2.921 -0.930 -9.644 1.00 87.12 82 SER A N 1
ATOM 616 C CA . SER A 1 82 ? 3.059 -0.261 -10.937 1.00 87.12 82 SER A CA 1
ATOM 617 C C . SER A 1 82 ? 4.492 -0.261 -11.461 1.00 87.12 82 SER A C 1
ATOM 619 O O . SER A 1 82 ? 4.679 -0.239 -12.675 1.00 87.12 82 SER A O 1
ATOM 621 N N . SER A 1 83 ? 5.507 -0.262 -10.593 1.00 85.00 83 SER A N 1
ATOM 622 C CA . SER A 1 83 ? 6.905 -0.246 -11.033 1.00 85.00 83 SER A CA 1
ATOM 623 C C . SER A 1 83 ? 7.863 -0.645 -9.914 1.00 85.00 83 SER A C 1
ATOM 625 O O . SER A 1 83 ? 7.716 -0.250 -8.759 1.00 85.00 83 SER A O 1
ATOM 627 N N . ASP A 1 84 ? 8.912 -1.370 -10.298 1.00 87.12 84 ASP A N 1
ATOM 628 C CA . ASP A 1 84 ? 10.094 -1.678 -9.487 1.00 87.12 84 ASP A CA 1
ATOM 629 C C . ASP A 1 84 ? 11.300 -0.781 -9.826 1.00 87.12 84 ASP A C 1
ATOM 631 O O . ASP A 1 84 ? 12.358 -0.897 -9.205 1.00 87.12 84 ASP A O 1
ATOM 635 N N . ASN A 1 85 ? 11.137 0.125 -10.794 1.00 85.69 85 ASN A N 1
ATOM 636 C CA . ASN A 1 85 ? 12.196 0.970 -11.342 1.00 85.69 85 ASN A CA 1
ATOM 637 C C . ASN A 1 85 ? 11.981 2.456 -11.040 1.00 85.69 85 ASN A C 1
ATOM 639 O O . ASN A 1 85 ? 12.937 3.161 -10.714 1.00 85.69 85 ASN A O 1
ATOM 643 N N . PHE A 1 86 ? 10.736 2.923 -11.132 1.00 85.38 86 PHE A N 1
ATOM 644 C CA . PHE A 1 86 ? 10.377 4.332 -11.008 1.00 85.38 86 PHE A CA 1
ATOM 645 C C . PHE A 1 86 ? 9.326 4.523 -9.917 1.00 85.38 86 PHE A C 1
ATOM 647 O O . PHE A 1 86 ? 8.503 3.647 -9.661 1.00 85.38 86 PHE A O 1
ATOM 654 N N . ASP A 1 87 ? 9.373 5.671 -9.254 1.00 85.25 87 ASP A N 1
ATOM 655 C CA . ASP A 1 87 ? 8.405 6.055 -8.235 1.00 85.25 87 ASP A CA 1
ATOM 656 C C . ASP A 1 87 ? 7.383 7.064 -8.779 1.00 85.25 87 ASP A C 1
ATOM 658 O O . ASP A 1 87 ? 7.434 7.454 -9.946 1.00 85.25 87 ASP A O 1
ATOM 662 N N . VAL A 1 88 ? 6.461 7.516 -7.924 1.00 82.88 88 VAL A N 1
ATOM 663 C CA . VAL A 1 88 ? 5.377 8.425 -8.334 1.00 82.88 88 VAL A CA 1
ATOM 664 C C . VAL A 1 88 ? 5.876 9.774 -8.870 1.00 82.88 88 VAL A C 1
ATOM 666 O O . VAL A 1 88 ? 5.206 10.399 -9.684 1.00 82.88 88 VAL A O 1
ATOM 669 N N . VAL A 1 89 ? 7.063 10.237 -8.462 1.00 84.56 89 VAL A N 1
ATOM 670 C CA . VAL A 1 89 ? 7.646 11.490 -8.980 1.00 84.56 89 VAL A CA 1
ATOM 671 C C . VAL A 1 89 ? 8.058 11.334 -10.448 1.00 84.56 89 VAL A C 1
ATOM 673 O O . VAL A 1 89 ? 8.065 12.298 -11.210 1.00 84.56 89 VAL A O 1
ATOM 676 N N . ASN A 1 90 ? 8.353 10.102 -10.857 1.00 82.00 90 ASN A N 1
ATOM 677 C CA . ASN A 1 90 ? 8.806 9.724 -12.187 1.00 82.00 90 ASN A CA 1
ATOM 678 C C . ASN A 1 90 ? 7.709 8.994 -12.989 1.00 82.00 90 ASN A C 1
ATOM 680 O O . ASN A 1 90 ? 8.022 8.223 -13.894 1.00 82.00 90 ASN A O 1
ATOM 684 N N . ASP A 1 91 ? 6.430 9.253 -12.691 1.00 76.94 91 ASP A N 1
ATOM 685 C CA . ASP A 1 91 ? 5.268 8.532 -13.242 1.00 76.94 91 ASP A CA 1
ATOM 686 C C . ASP A 1 91 ? 5.202 8.530 -14.781 1.00 76.94 91 ASP A C 1
ATOM 688 O O . ASP A 1 91 ? 4.832 7.530 -15.395 1.00 76.94 91 ASP A O 1
ATOM 692 N N . ILE A 1 92 ? 5.671 9.598 -15.440 1.00 77.81 92 ILE A N 1
ATOM 693 C CA . ILE A 1 92 ? 5.745 9.649 -16.911 1.00 77.81 92 ILE A CA 1
ATOM 694 C C . ILE A 1 92 ? 6.603 8.508 -17.483 1.00 77.81 92 ILE A C 1
ATOM 696 O O . ILE A 1 92 ? 6.270 7.939 -18.523 1.00 77.81 92 ILE A O 1
ATOM 700 N N . TYR A 1 93 ? 7.670 8.117 -16.779 1.00 76.31 93 TYR A N 1
ATOM 701 C CA . TYR A 1 93 ? 8.526 7.008 -17.185 1.00 76.31 93 TYR A CA 1
ATOM 702 C C . TYR A 1 93 ? 7.853 5.656 -16.967 1.00 76.31 93 TYR A C 1
ATOM 704 O O . TYR A 1 93 ? 8.151 4.736 -17.715 1.00 76.31 93 TYR A O 1
ATOM 712 N N . ILE A 1 94 ? 6.910 5.538 -16.028 1.00 71.88 94 ILE A N 1
ATOM 713 C CA . ILE A 1 94 ? 6.119 4.316 -15.809 1.00 71.88 94 ILE A CA 1
ATOM 714 C C . ILE A 1 94 ? 5.197 4.065 -17.004 1.00 71.88 94 ILE A C 1
ATOM 716 O O . ILE A 1 94 ? 5.120 2.947 -17.511 1.00 71.88 94 ILE A O 1
ATOM 720 N N . ILE A 1 95 ? 4.552 5.117 -17.515 1.00 66.88 95 ILE A N 1
ATOM 721 C CA . ILE A 1 95 ? 3.700 5.032 -18.710 1.00 66.88 95 ILE A CA 1
ATOM 722 C C . ILE A 1 95 ? 4.546 4.689 -19.948 1.00 66.88 95 ILE A C 1
ATOM 724 O O . ILE A 1 95 ? 4.159 3.844 -20.756 1.00 66.88 95 ILE A O 1
ATOM 728 N N . MET A 1 96 ? 5.722 5.312 -20.086 1.00 71.44 96 MET A N 1
ATOM 729 C CA . MET A 1 96 ? 6.633 5.078 -21.213 1.00 71.44 96 MET A CA 1
ATOM 730 C C . MET A 1 96 ? 7.403 3.754 -21.130 1.00 71.44 96 MET A C 1
ATOM 732 O O . MET A 1 96 ? 7.862 3.265 -22.160 1.00 71.44 96 MET A O 1
ATOM 736 N N . GLU A 1 97 ? 7.531 3.153 -19.942 1.00 71.88 97 GLU A N 1
ATOM 737 C CA . GLU A 1 97 ? 8.179 1.851 -19.745 1.00 71.88 97 GLU A CA 1
ATOM 738 C C . GLU A 1 97 ? 7.474 0.753 -20.561 1.00 71.88 97 GLU A C 1
ATOM 740 O O . GLU A 1 97 ? 8.101 -0.244 -20.923 1.00 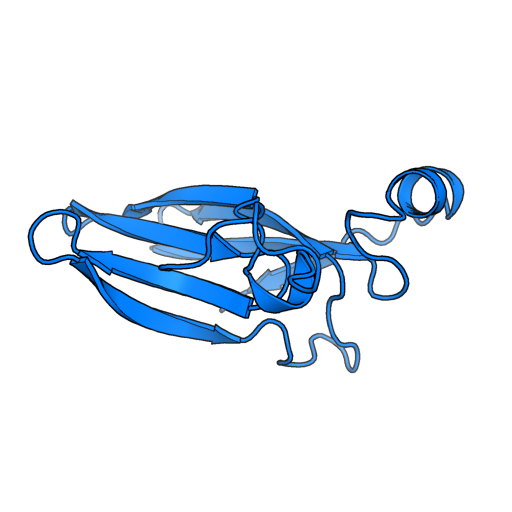71.88 97 GLU A O 1
ATOM 745 N N . GLY A 1 98 ? 6.183 0.939 -20.882 1.00 57.34 98 GLY A N 1
ATOM 746 C CA . GLY A 1 98 ? 5.439 0.091 -21.819 1.00 57.34 98 GLY A CA 1
ATOM 747 C C . GLY A 1 98 ? 5.368 -1.380 -21.398 1.00 57.34 98 GLY A C 1
ATOM 748 O O . GLY A 1 98 ? 5.132 -2.257 -22.231 1.00 57.34 98 GLY A O 1
ATOM 749 N N . ARG A 1 99 ? 5.614 -1.678 -20.115 1.00 62.00 99 ARG A N 1
ATOM 750 C CA . ARG A 1 99 ? 5.661 -3.046 -19.598 1.00 62.00 99 ARG A CA 1
ATOM 751 C C . ARG A 1 99 ? 4.245 -3.612 -19.450 1.00 62.00 99 ARG A C 1
ATOM 753 O O . ARG A 1 99 ? 3.448 -3.051 -18.704 1.00 62.00 99 ARG A O 1
ATOM 760 N N . PRO A 1 100 ? 3.949 -4.792 -20.023 1.00 54.75 100 PRO A N 1
ATOM 761 C CA . PRO A 1 100 ? 2.680 -5.484 -19.792 1.00 54.75 100 PRO A CA 1
ATOM 762 C C . PRO A 1 100 ? 2.627 -6.221 -18.437 1.00 54.75 100 PRO A C 1
ATOM 764 O O . PRO A 1 100 ? 1.682 -6.956 -18.172 1.00 54.75 100 PRO A O 1
ATOM 767 N N . SER A 1 101 ? 3.647 -6.086 -17.579 1.00 54.03 101 SER A N 1
ATOM 768 C CA . SER A 1 101 ? 3.878 -6.957 -16.418 1.00 54.03 101 SER A CA 1
ATOM 769 C C . SER A 1 101 ? 3.358 -6.402 -15.090 1.00 54.03 101 SER A C 1
ATOM 771 O O . SER A 1 101 ? 4.028 -6.602 -14.075 1.00 54.03 101 SER A O 1
ATOM 773 N N . GLY A 1 102 ? 2.231 -5.682 -15.078 1.00 54.84 102 GLY A N 1
ATOM 774 C CA . GLY A 1 102 ? 1.617 -5.225 -13.824 1.00 54.84 102 GLY A CA 1
ATOM 775 C C . GLY A 1 102 ? 1.534 -6.385 -12.827 1.00 54.84 102 GLY A C 1
ATOM 776 O O . GLY A 1 102 ? 1.113 -7.485 -13.194 1.00 54.84 102 GLY A O 1
ATOM 777 N N . ARG A 1 103 ? 2.029 -6.190 -11.599 1.00 60.59 103 ARG A N 1
ATOM 778 C CA . ARG A 1 103 ? 2.119 -7.280 -10.618 1.00 60.59 103 ARG A CA 1
ATOM 779 C C . ARG A 1 103 ? 1.038 -7.141 -9.572 1.00 60.59 103 ARG A C 1
ATOM 781 O O . ARG A 1 103 ? 0.857 -6.078 -8.982 1.00 60.59 103 ARG A O 1
ATOM 788 N N . TYR A 1 104 ? 0.367 -8.258 -9.328 1.00 55.56 104 TYR A N 1
ATOM 789 C CA . TYR A 1 104 ? -0.523 -8.426 -8.195 1.00 55.56 104 TYR A CA 1
ATOM 790 C C . TYR A 1 104 ? 0.234 -9.153 -7.094 1.00 55.56 104 TYR A C 1
ATOM 792 O O . TYR A 1 104 ? 0.766 -10.243 -7.319 1.00 55.56 104 TYR A O 1
ATOM 800 N N . THR A 1 105 ? 0.305 -8.542 -5.918 1.00 52.62 105 THR A N 1
ATOM 801 C CA . THR A 1 105 ? 0.908 -9.167 -4.740 1.00 52.62 105 THR A CA 1
ATOM 802 C C . THR A 1 105 ? -0.199 -9.636 -3.796 1.00 52.62 105 THR A C 1
ATOM 804 O O . THR A 1 105 ? -1.255 -9.005 -3.695 1.00 52.62 105 THR A O 1
ATOM 807 N N . ARG A 1 106 ? 0.022 -10.796 -3.166 1.00 38.56 106 ARG A N 1
ATOM 808 C CA . ARG A 1 106 ? -0.888 -11.435 -2.208 1.00 38.56 106 ARG A CA 1
ATOM 809 C C . ARG A 1 106 ? -0.168 -11.517 -0.866 1.00 38.56 106 ARG A C 1
ATOM 811 O O . ARG A 1 106 ? 0.969 -11.988 -0.837 1.00 38.56 106 ARG A O 1
ATOM 818 N N . ASN A 1 107 ? -0.831 -11.075 0.197 1.00 44.59 107 ASN A N 1
ATOM 819 C CA . ASN A 1 107 ? -0.419 -11.290 1.584 1.00 44.59 107 ASN A CA 1
ATOM 820 C C . ASN A 1 107 ? -1.465 -12.167 2.270 1.00 44.59 107 ASN A C 1
ATOM 822 O O . ASN A 1 107 ? -2.663 -11.843 2.093 1.00 44.59 107 ASN A O 1
#